Protein AF-A0A7X7PA30-F1 (afdb_monomer)

Structure (mmCIF, N/CA/C/O ba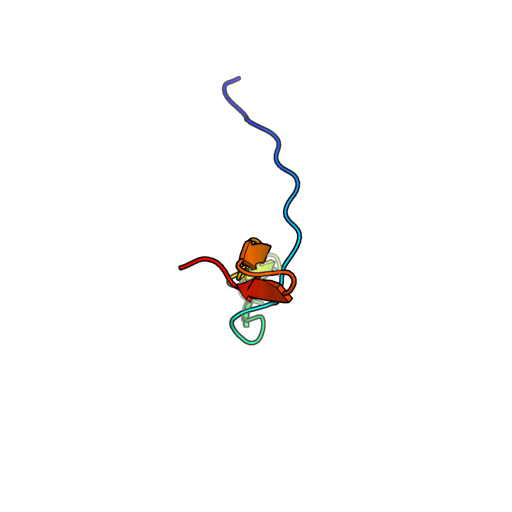ckbone):
data_AF-A0A7X7PA30-F1
#
_entry.id   AF-A0A7X7PA30-F1
#
loop_
_atom_site.group_PDB
_atom_site.id
_atom_site.type_symbol
_atom_site.label_atom_id
_atom_site.label_alt_id
_atom_site.label_comp_id
_atom_site.label_asym_id
_atom_site.label_entity_id
_atom_site.label_seq_id
_atom_site.pdbx_PDB_ins_code
_atom_site.Cartn_x
_atom_site.Cartn_y
_atom_site.Cartn_z
_atom_site.occupancy
_atom_site.B_iso_or_equiv
_atom_site.auth_seq_id
_atom_site.auth_comp_id
_atom_site.auth_asym_id
_atom_site.auth_atom_id
_atom_site.pdbx_PDB_model_num
ATOM 1 N N . MET A 1 1 ? 12.411 11.283 20.409 1.00 55.97 1 MET A N 1
ATOM 2 C CA . MET A 1 1 ? 11.545 11.299 19.214 1.00 55.97 1 MET A CA 1
ATOM 3 C C . MET A 1 1 ? 12.350 10.728 18.072 1.00 55.97 1 MET A C 1
ATOM 5 O O . MET A 1 1 ? 13.417 11.259 17.796 1.00 55.97 1 MET A O 1
ATOM 9 N N . ASN A 1 2 ? 11.909 9.600 17.523 1.00 89.19 2 ASN A N 1
ATOM 10 C CA . ASN A 1 2 ? 12.560 8.921 16.396 1.00 89.19 2 ASN A CA 1
ATOM 11 C C . ASN A 1 2 ? 11.522 8.632 15.299 1.00 89.19 2 ASN A C 1
ATOM 13 O O . ASN A 1 2 ? 11.558 7.595 14.640 1.00 89.19 2 ASN A O 1
ATOM 17 N N . GLU A 1 3 ? 10.524 9.511 15.175 1.00 94.62 3 GLU A N 1
ATOM 18 C CA . GLU A 1 3 ? 9.529 9.422 14.117 1.00 94.62 3 GLU A CA 1
ATOM 19 C C . GLU A 1 3 ? 10.131 9.852 12.775 1.00 94.62 3 GLU A C 1
ATOM 21 O O . GLU A 1 3 ? 10.844 10.851 12.679 1.00 94.62 3 GLU A O 1
ATOM 26 N N . THR A 1 4 ? 9.804 9.104 11.721 1.00 95.62 4 THR A N 1
ATOM 27 C CA . THR A 1 4 ? 10.110 9.464 10.333 1.00 95.62 4 THR A CA 1
ATOM 28 C C . THR A 1 4 ? 8.803 9.656 9.581 1.00 95.62 4 THR A C 1
ATOM 30 O O . THR A 1 4 ? 7.948 8.771 9.571 1.00 95.62 4 THR A O 1
ATOM 33 N N . TYR A 1 5 ? 8.654 10.810 8.940 1.00 95.25 5 TYR A N 1
ATOM 34 C CA . TYR A 1 5 ? 7.494 11.125 8.115 1.00 95.25 5 TYR A CA 1
ATOM 35 C C . TYR A 1 5 ? 7.761 10.714 6.667 1.00 95.25 5 TYR A C 1
ATOM 37 O O . TYR A 1 5 ? 8.849 10.949 6.143 1.00 95.25 5 TYR A O 1
ATOM 45 N N . VAL A 1 6 ? 6.767 10.105 6.018 1.00 95.19 6 VAL A N 1
ATOM 46 C CA . VAL A 1 6 ? 6.862 9.626 4.632 1.00 95.19 6 VAL A CA 1
ATOM 47 C C . VAL A 1 6 ? 5.619 10.012 3.834 1.00 95.19 6 VAL A C 1
ATOM 49 O O . VAL A 1 6 ? 4.521 10.089 4.384 1.00 95.19 6 VAL A O 1
ATOM 52 N N . THR A 1 7 ? 5.790 10.193 2.525 1.00 96.44 7 THR A N 1
ATOM 53 C CA . THR A 1 7 ? 4.700 10.374 1.555 1.00 96.44 7 THR A CA 1
ATOM 54 C C . THR A 1 7 ? 4.746 9.220 0.564 1.00 96.44 7 THR A C 1
ATOM 56 O O . THR A 1 7 ? 5.800 8.951 -0.009 1.00 96.44 7 THR A O 1
ATOM 59 N N . VAL A 1 8 ? 3.618 8.539 0.348 1.00 94.44 8 VAL A N 1
ATOM 60 C CA . VAL A 1 8 ? 3.543 7.377 -0.552 1.00 94.44 8 VAL A CA 1
ATOM 61 C C . VAL A 1 8 ? 2.376 7.540 -1.522 1.00 94.44 8 VAL A C 1
ATOM 63 O O . VAL A 1 8 ? 1.286 7.941 -1.123 1.00 94.44 8 VAL A O 1
ATOM 66 N N . VAL A 1 9 ? 2.607 7.212 -2.795 1.00 94.81 9 VAL A N 1
ATOM 67 C CA . VAL A 1 9 ? 1.592 7.193 -3.859 1.00 94.81 9 VAL A CA 1
ATOM 68 C C . VAL A 1 9 ? 1.506 5.776 -4.413 1.00 94.81 9 VAL A C 1
ATOM 70 O O . VAL A 1 9 ? 2.530 5.148 -4.684 1.00 94.81 9 VAL A O 1
ATOM 73 N N . GLY A 1 10 ? 0.293 5.256 -4.568 1.00 93.38 10 GLY A N 1
ATOM 74 C CA . GLY A 1 10 ? 0.077 3.892 -5.027 1.00 93.38 10 GLY A CA 1
ATOM 75 C C . GLY A 1 10 ? -1.394 3.501 -5.031 1.00 93.38 10 GLY A C 1
ATOM 76 O O . GLY A 1 10 ? -2.274 4.339 -4.837 1.00 93.38 10 GLY A O 1
ATOM 77 N N . TYR A 1 11 ? -1.642 2.211 -5.224 1.00 93.12 11 TYR A N 1
ATOM 78 C CA . TYR A 1 11 ? -2.980 1.626 -5.252 1.00 93.12 11 TYR A CA 1
ATOM 7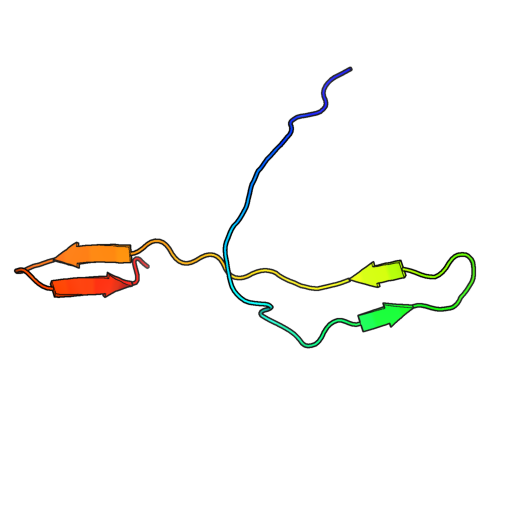9 C C . TYR A 1 11 ? -3.241 0.816 -3.984 1.00 93.12 11 TYR A C 1
ATOM 81 O O . TYR A 1 11 ? -2.332 0.189 -3.436 1.00 93.12 11 TYR A O 1
ATOM 89 N N . ALA A 1 12 ? -4.491 0.788 -3.524 1.00 93.75 12 ALA A N 1
ATOM 90 C CA . ALA A 1 12 ? -4.896 -0.127 -2.465 1.00 93.75 12 ALA A CA 1
ATOM 91 C C . ALA A 1 12 ? -4.833 -1.570 -2.999 1.00 93.75 12 ALA A C 1
ATOM 93 O O . ALA A 1 12 ? -5.624 -1.959 -3.853 1.00 93.75 12 ALA A O 1
ATOM 94 N N . GLY A 1 13 ? -3.866 -2.355 -2.517 1.00 88.19 13 GLY A N 1
ATOM 95 C CA . GLY A 1 13 ? -3.630 -3.737 -2.951 1.00 88.19 13 GLY A CA 1
ATOM 96 C C . GLY A 1 13 ? -4.634 -4.740 -2.381 1.00 88.19 13 GLY A C 1
ATOM 97 O O . GLY A 1 13 ? -4.697 -5.881 -2.826 1.00 88.19 13 GLY A O 1
ATOM 98 N N . THR A 1 14 ? -5.424 -4.322 -1.396 1.00 88.31 14 THR A N 1
ATOM 99 C CA . THR A 1 14 ? -6.566 -5.066 -0.864 1.00 88.31 14 THR A CA 1
ATOM 100 C C . THR A 1 14 ? -7.722 -4.105 -0.648 1.00 88.31 14 THR A C 1
ATOM 102 O O . THR A 1 14 ? -7.504 -2.916 -0.398 1.00 88.31 14 THR A O 1
ATOM 105 N N . ASN A 1 15 ? -8.947 -4.630 -0.650 1.00 93.38 15 ASN A N 1
ATOM 106 C CA . ASN A 1 15 ? -10.086 -3.874 -0.141 1.00 93.38 15 ASN A CA 1
ATOM 107 C C . ASN A 1 15 ? -9.795 -3.439 1.308 1.00 93.38 15 ASN A C 1
ATOM 109 O O . ASN A 1 15 ? -9.323 -4.270 2.094 1.00 93.38 15 ASN A O 1
ATOM 113 N N . PRO A 1 16 ? -10.023 -2.165 1.668 1.00 95.25 16 PRO A N 1
ATOM 114 C CA . PRO A 1 16 ? -9.815 -1.713 3.034 1.00 95.25 16 PRO A CA 1
ATOM 115 C C . PRO A 1 16 ? -10.703 -2.484 4.014 1.00 95.25 16 PRO A C 1
ATOM 117 O O . PRO A 1 16 ? -11.891 -2.688 3.766 1.00 95.25 16 PRO A O 1
ATOM 120 N N . ILE A 1 17 ? -10.125 -2.903 5.137 1.00 96.19 17 ILE A N 1
ATOM 121 C CA . ILE A 1 17 ? -10.830 -3.637 6.188 1.00 96.19 17 ILE A CA 1
ATOM 122 C C . ILE A 1 17 ? -11.220 -2.640 7.272 1.00 96.19 17 ILE A C 1
ATOM 124 O O . ILE A 1 17 ? -10.348 -2.032 7.897 1.00 96.19 17 ILE A O 1
ATOM 128 N N . LEU A 1 18 ? -12.526 -2.479 7.487 1.00 97.06 18 LEU A N 1
ATOM 129 C CA . LEU A 1 18 ? -13.079 -1.673 8.570 1.00 97.06 18 LEU A CA 1
ATOM 130 C C . LEU A 1 18 ? -13.173 -2.507 9.852 1.00 97.06 18 LEU A C 1
ATOM 132 O O . LEU A 1 18 ? -13.877 -3.516 9.885 1.00 97.06 18 LEU A O 1
ATOM 136 N N . THR A 1 19 ? -12.532 -2.036 10.920 1.00 97.69 19 THR A N 1
ATOM 137 C CA . THR A 1 19 ? -12.685 -2.585 12.270 1.00 97.69 19 THR A CA 1
ATOM 138 C C . THR A 1 19 ? -13.463 -1.600 13.133 1.00 97.69 19 THR A C 1
ATOM 140 O O . THR A 1 19 ? -13.057 -0.450 13.297 1.00 97.69 19 THR A O 1
ATOM 143 N N . THR A 1 20 ? -14.574 -2.057 13.712 1.00 97.06 20 THR A N 1
ATOM 144 C CA . THR A 1 20 ? -15.469 -1.240 14.556 1.00 97.06 20 THR A CA 1
ATOM 145 C C . THR A 1 20 ? -15.447 -1.628 16.035 1.00 97.06 20 THR A C 1
ATOM 147 O O . THR A 1 20 ? -16.098 -0.975 16.845 1.00 97.06 20 THR A O 1
ATOM 150 N N . SER A 1 21 ? -14.693 -2.666 16.414 1.00 94.25 21 SER A N 1
ATOM 151 C CA . SER A 1 21 ? -14.496 -3.023 17.822 1.00 94.25 21 SER A CA 1
ATOM 152 C C . SER A 1 21 ? -13.614 -1.974 18.507 1.00 94.25 21 SER A C 1
ATOM 154 O O . SER A 1 21 ? -12.405 -1.930 18.279 1.00 94.25 21 SER A O 1
ATOM 156 N N . GLY A 1 22 ? -14.217 -1.134 19.351 1.00 93.25 22 GLY A N 1
ATOM 157 C CA . GLY A 1 22 ? -13.546 -0.012 20.010 1.00 93.25 22 GLY A CA 1
ATOM 158 C C . GLY A 1 22 ? -13.588 1.262 19.164 1.00 93.25 22 GLY A C 1
ATOM 159 O O . GLY A 1 22 ? -14.612 1.586 18.565 1.00 93.25 22 GLY A O 1
ATOM 160 N N . LYS A 1 23 ? -12.483 2.018 19.126 1.00 96.56 23 LYS A N 1
ATOM 161 C CA . LYS A 1 23 ? -12.385 3.197 18.255 1.00 96.56 23 LYS A CA 1
ATOM 162 C C . LYS A 1 23 ? -12.275 2.728 16.797 1.00 96.56 23 LYS A C 1
ATOM 164 O O . LYS A 1 23 ? -11.340 1.984 16.509 1.00 96.56 23 LYS A O 1
ATOM 169 N N . PRO A 1 24 ? -13.162 3.158 15.883 1.00 96.88 24 PRO A N 1
ATOM 170 C CA . PRO A 1 24 ? -13.121 2.703 14.499 1.00 96.88 24 PRO A CA 1
ATOM 171 C C . PRO A 1 24 ? -11.792 3.027 13.812 1.00 96.88 24 PRO A C 1
ATOM 173 O O . PRO A 1 24 ? -11.282 4.145 13.928 1.00 96.88 24 PRO A O 1
ATOM 176 N N . TYR A 1 25 ? -11.255 2.056 13.074 1.00 96.75 25 TYR A N 1
ATOM 177 C CA . TYR A 1 25 ? -10.072 2.229 12.233 1.00 96.75 25 TYR A CA 1
ATOM 178 C C . TYR A 1 25 ? -10.153 1.361 10.977 1.00 96.75 25 TYR A C 1
ATOM 180 O O . TYR A 1 25 ? -10.927 0.406 10.898 1.00 96.75 25 TYR A O 1
ATOM 188 N N . VAL A 1 26 ? -9.339 1.712 9.984 1.00 96.19 26 VAL A N 1
ATOM 189 C CA . VAL A 1 26 ? -9.246 1.002 8.708 1.00 96.19 26 VAL A CA 1
ATOM 190 C C . VAL A 1 26 ? -7.815 0.532 8.504 1.00 96.19 26 VAL A C 1
ATOM 192 O O . VAL A 1 26 ? -6.872 1.277 8.767 1.00 96.19 26 VAL A O 1
ATOM 195 N N . THR A 1 27 ? -7.651 -0.691 8.007 1.00 95.81 27 THR A N 1
ATOM 196 C CA . THR A 1 27 ? -6.352 -1.207 7.554 1.00 95.81 27 THR A CA 1
ATOM 197 C C . THR A 1 27 ? -6.408 -1.561 6.074 1.00 95.81 27 THR A C 1
ATOM 199 O O . THR A 1 27 ? -7.427 -2.027 5.566 1.00 95.81 27 THR A O 1
ATOM 202 N N . PHE A 1 28 ? -5.313 -1.316 5.362 1.00 95.25 28 PHE A N 1
ATOM 203 C CA . PHE A 1 28 ? -5.148 -1.687 3.960 1.00 95.25 28 PHE A CA 1
ATOM 204 C C . PHE A 1 28 ? -3.660 -1.841 3.638 1.00 95.25 28 PHE A C 1
ATOM 206 O O . PHE A 1 28 ? -2.801 -1.329 4.358 1.00 95.25 28 PHE A O 1
ATOM 213 N N . ARG A 1 29 ? -3.351 -2.547 2.547 1.00 95.00 29 ARG A N 1
ATOM 214 C CA . ARG A 1 29 ? -2.001 -2.586 1.971 1.00 95.00 29 ARG A CA 1
ATOM 215 C C . ARG A 1 29 ? -1.927 -1.633 0.786 1.00 95.00 29 ARG A C 1
ATOM 217 O O . ARG A 1 29 ? -2.837 -1.619 -0.036 1.00 95.00 29 ARG A O 1
ATOM 224 N N . LEU A 1 30 ? -0.84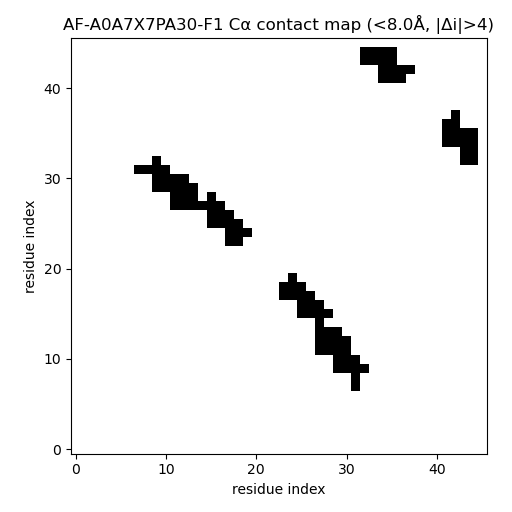7 -0.864 0.687 1.00 94.19 30 LEU A N 1
ATOM 225 C CA . LEU A 1 30 ? -0.593 0.033 -0.438 1.00 94.19 30 LEU A CA 1
ATOM 226 C C . LEU A 1 30 ? 0.497 -0.568 -1.331 1.00 94.19 30 LEU A C 1
ATOM 228 O O . LEU A 1 30 ? 1.615 -0.792 -0.873 1.00 94.19 30 LEU A O 1
ATOM 232 N N . GLY A 1 31 ? 0.170 -0.826 -2.594 1.00 93.44 31 GLY A N 1
ATOM 233 C CA . GLY A 1 3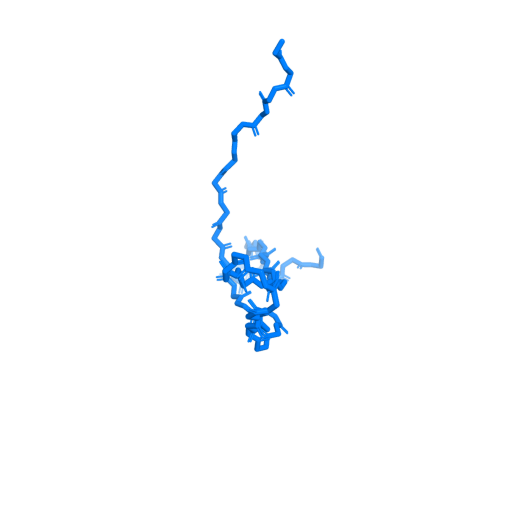1 ? 1.145 -1.172 -3.623 1.00 93.44 31 GLY A CA 1
ATOM 234 C C . GLY A 1 31 ? 1.669 0.097 -4.288 1.00 93.44 31 GLY A C 1
ATOM 235 O O . GLY A 1 31 ? 0.893 0.829 -4.902 1.00 93.44 31 GLY A O 1
ATOM 236 N N . SER A 1 32 ? 2.971 0.364 -4.166 1.00 93.75 32 SER A N 1
ATOM 237 C CA . SER A 1 32 ? 3.646 1.476 -4.842 1.00 93.75 32 SER A CA 1
ATOM 238 C C . SER A 1 32 ? 4.685 0.916 -5.806 1.00 93.75 32 SER A C 1
ATOM 240 O O . SER A 1 32 ? 5.741 0.444 -5.387 1.00 93.75 32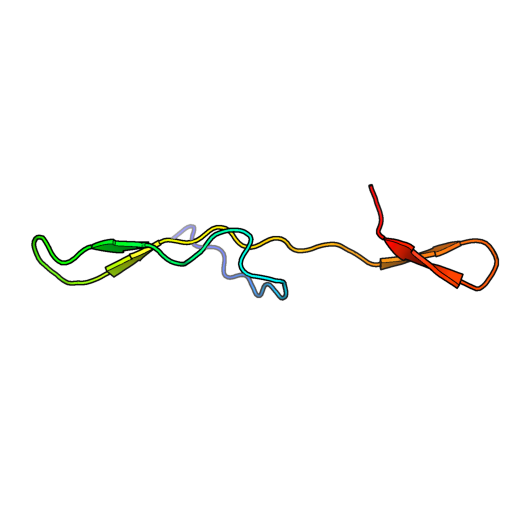 SER A O 1
ATOM 242 N N . THR A 1 33 ? 4.361 0.934 -7.098 1.00 93.06 33 THR A N 1
ATOM 243 C CA . THR A 1 33 ? 5.244 0.423 -8.150 1.00 93.06 33 THR A CA 1
ATOM 244 C C . THR A 1 33 ? 5.943 1.586 -8.833 1.00 93.06 33 THR A C 1
ATOM 246 O O . THR A 1 33 ? 5.310 2.449 -9.445 1.00 93.06 33 THR A O 1
ATOM 249 N N . ARG A 1 34 ? 7.273 1.616 -8.746 1.00 92.88 34 ARG A N 1
ATOM 250 C CA . ARG A 1 34 ? 8.089 2.574 -9.494 1.00 92.88 34 ARG A CA 1
ATOM 251 C C . ARG A 1 34 ? 8.061 2.218 -10.979 1.00 92.88 34 ARG A C 1
ATOM 253 O O . ARG A 1 34 ? 8.297 1.070 -11.343 1.00 92.88 34 ARG A O 1
ATOM 260 N N . ARG A 1 35 ? 7.887 3.223 -11.838 1.00 93.50 35 ARG A N 1
ATOM 261 C CA . ARG A 1 35 ? 8.069 3.080 -13.290 1.00 93.50 35 ARG A CA 1
ATOM 262 C C . ARG A 1 35 ? 9.441 3.582 -13.715 1.00 93.50 35 ARG A C 1
ATOM 264 O O . ARG A 1 35 ? 9.937 4.581 -13.191 1.00 93.50 35 ARG A O 1
ATOM 271 N N . ILE A 1 36 ? 10.053 2.886 -14.664 1.00 94.25 36 ILE A N 1
ATOM 272 C CA . ILE A 1 36 ? 11.358 3.225 -15.242 1.00 94.25 36 ILE A CA 1
ATOM 273 C C . ILE A 1 36 ? 11.258 3.279 -16.764 1.00 94.25 36 ILE A C 1
ATOM 275 O O . ILE A 1 36 ? 10.392 2.636 -17.351 1.00 94.25 36 ILE A O 1
ATOM 279 N N . ARG A 1 37 ? 12.141 4.038 -17.416 1.00 94.50 37 ARG A N 1
ATOM 280 C CA . ARG A 1 37 ? 12.278 3.984 -18.875 1.00 94.50 37 ARG A CA 1
ATOM 281 C C . ARG A 1 37 ? 13.185 2.817 -19.260 1.00 94.50 37 ARG A C 1
ATOM 283 O O . ARG A 1 37 ? 14.316 2.755 -18.782 1.00 94.50 37 ARG A O 1
ATOM 290 N N . ARG A 1 38 ? 12.709 1.928 -20.131 1.00 92.75 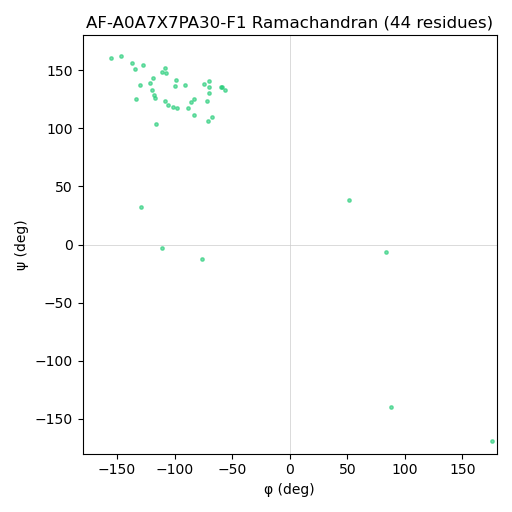38 ARG A N 1
ATOM 291 C CA . ARG A 1 38 ? 13.495 0.866 -20.776 1.00 92.75 38 ARG A CA 1
ATOM 292 C C . ARG A 1 38 ? 13.148 0.872 -22.261 1.00 92.75 38 ARG A C 1
ATOM 294 O O . ARG A 1 38 ? 11.972 0.863 -22.600 1.00 92.75 38 ARG A O 1
ATOM 301 N N . ASP A 1 39 ? 14.164 0.988 -23.112 1.00 93.69 39 ASP A N 1
ATOM 302 C CA . ASP A 1 39 ? 14.022 1.007 -24.577 1.00 93.69 39 ASP A CA 1
ATOM 303 C C . ASP A 1 39 ? 12.981 2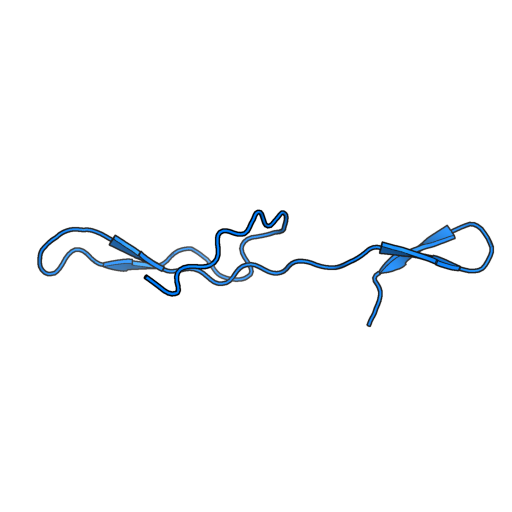.018 -25.097 1.00 93.69 39 ASP A C 1
ATOM 305 O O . ASP A 1 39 ? 12.240 1.769 -26.038 1.00 93.69 39 ASP A O 1
ATOM 309 N N . GLY A 1 40 ? 12.918 3.192 -24.459 1.00 95.69 40 GLY A N 1
ATOM 310 C CA . GLY A 1 40 ? 11.991 4.261 -24.834 1.00 95.69 40 GLY A CA 1
ATOM 311 C C . GLY A 1 40 ? 10.581 4.128 -24.250 1.00 95.69 40 GLY A C 1
ATOM 312 O O . GLY A 1 40 ? 9.825 5.094 -24.318 1.00 95.69 40 GLY A O 1
ATOM 313 N N . GLU A 1 41 ? 10.235 3.033 -23.575 1.00 94.94 41 GLU A N 1
ATOM 314 C CA . GLU A 1 41 ? 8.914 2.819 -22.969 1.00 94.94 41 GLU A CA 1
ATOM 315 C C . GLU A 1 41 ? 8.946 2.900 -21.439 1.00 94.94 41 GLU A C 1
ATOM 317 O O . GLU A 1 41 ? 9.967 2.652 -20.798 1.00 94.94 41 GLU A O 1
ATOM 322 N N . TRP A 1 42 ? 7.824 3.297 -20.832 1.00 94.38 42 TRP A N 1
ATOM 323 C CA . TRP A 1 42 ? 7.660 3.244 -19.379 1.00 94.38 42 TRP A CA 1
ATOM 324 C C . TRP A 1 42 ? 7.244 1.838 -18.960 1.00 94.38 42 TRP A C 1
ATOM 326 O O . TRP A 1 42 ? 6.100 1.442 -19.187 1.00 94.38 42 TRP A O 1
ATOM 336 N N . VAL A 1 43 ? 8.131 1.131 -18.273 1.00 94.88 43 VAL A N 1
ATOM 337 C CA . VAL A 1 43 ? 7.871 -0.207 -17.738 1.00 94.88 43 VAL A CA 1
ATOM 338 C C . VAL A 1 43 ? 7.805 -0.171 -16.218 1.00 94.88 43 VAL A C 1
ATOM 340 O O . VAL A 1 43 ? 8.469 0.645 -15.568 1.00 94.88 43 VAL A O 1
ATOM 343 N N . ASP A 1 44 ? 6.992 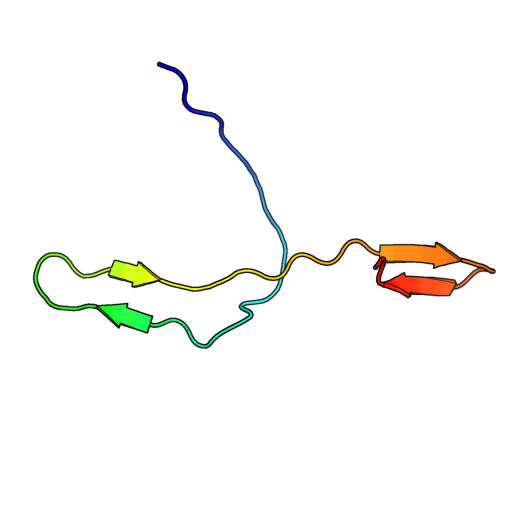-1.052 -15.651 1.00 94.56 44 ASP A N 1
ATOM 344 C CA . ASP A 1 44 ? 6.951 -1.264 -14.210 1.00 94.56 44 ASP A CA 1
ATOM 345 C C . ASP A 1 44 ? 8.252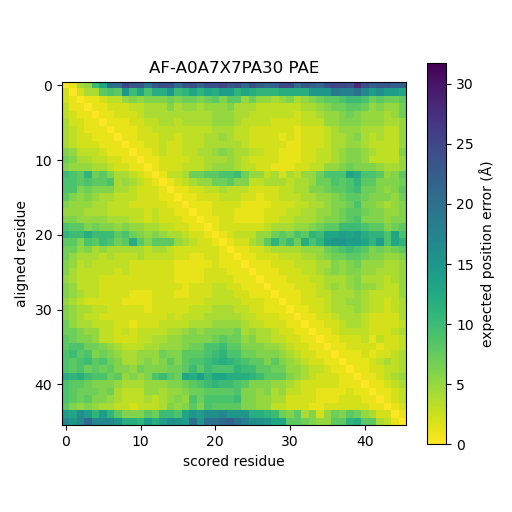 -1.950 -13.775 1.00 94.56 44 ASP A C 1
ATOM 347 O O . ASP A 1 44 ? 8.709 -2.914 -14.396 1.00 94.56 44 ASP A O 1
ATOM 351 N N . SER A 1 45 ? 8.898 -1.401 -12.747 1.00 82.69 45 SER A N 1
ATOM 352 C CA . SER A 1 45 ? 10.085 -2.017 -12.156 1.00 82.69 45 SER A CA 1
ATOM 353 C C . SER A 1 45 ? 9.682 -3.296 -11.412 1.00 82.69 45 SER A C 1
ATOM 355 O O . SER A 1 45 ? 8.656 -3.261 -10.726 1.00 82.69 45 SER A O 1
ATOM 357 N N . PRO A 1 46 ? 10.488 -4.377 -11.493 1.00 66.81 46 PRO A N 1
ATOM 358 C CA . PRO A 1 46 ? 10.419 -5.478 -10.535 1.00 66.81 46 PRO A CA 1
ATOM 359 C C . PRO A 1 46 ? 10.624 -4.983 -9.101 1.00 66.81 46 PRO A C 1
ATOM 361 O O . PRO A 1 46 ? 11.307 -3.936 -8.937 1.00 66.81 46 PRO A O 1
#

Mean predicted aligned error: 4.93 Å

Foldseek 3Di:
DPDDDDDADADFPDDWDWDDPPPIDIDTDGDGWDWDDDPNDTDTDD

Radius of gyration: 16.38 Å; Cα contacts (8 Å, |Δi|>4): 51; chains: 1; bounding box: 30×17×45 Å

Sequence (46 aa):
MNETYVTVVGYAGTNPILTTSGKPYVTFRLGSTRRIRRDGEWVDSP

Secondary structure (DSSP, 8-state):
----------EESSPPEEE-SSS-EEE--EE-PPEEEETTEEEE--

Solvent-accessible surface area (backbone atoms only — not comparable to full-atom values): 3268 Å² total; per-residue (Å²): 138,86,84,81,90,83,87,86,72,68,45,72,72,42,81,69,46,79,44,66,85,73,79,70,49,75,51,69,47,72,45,62,79,57,72,41,79,55,99,90,39,83,40,77,53,134

Nearest PDB structures (foldseek):
  5wqv-assembly1_B  TM=5.820E-01  e=3.393E+00  Escherichia coli BW2952

pLDDT: mean 92.71, std 7.26, range [55.97, 97.69]